Protein AF-A0A6L7ZXQ1-F1 (afdb_monomer)

Secondary structure (DSSP, 8-state):
-EEHHHHHHHTT--TT-TT-EEEETTEEPPGGGTTT-EE-TT--EEEE------

pLDDT: mean 90.97, std 11.33, range [45.25, 97.62]

Solvent-accessible surface area (backbone atoms only — not comparable to full-atom values): 3451 Å² total; per-residue (Å²): 126,53,20,53,42,55,52,33,53,77,69,70,40,69,84,81,50,84,65,64,47,41,24,51,71,89,40,74,55,58,76,90,45,26,76,73,41,66,56,59,94,85,66,49,75,48,78,48,64,74,77,88,80,130

Sequence (54 aa):
AATVRTLLDEQGIDAEARGVAVAVNAAVVPRRDWTDRALGAGDAVEIVKPFRGG

Foldseek 3Di:
DQFLVNVCVVVVHPLPDPAKWKDWQNHTDPSVCRVVHDDDVPIDMDIDHDDPDD

Radius of gyration: 11.12 Å; Cα contacts (8 Å, |Δi|>4): 68; chains: 1; bounding box: 37×22×21 Å
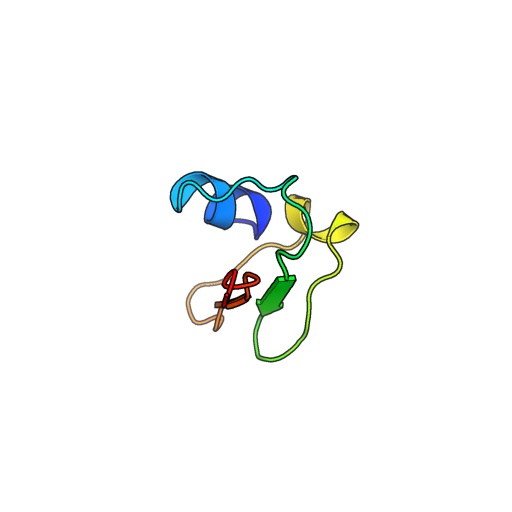
Structure (mmCIF, N/CA/C/O backbone):
data_AF-A0A6L7ZXQ1-F1
#
_entry.id   AF-A0A6L7ZXQ1-F1
#
loop_
_atom_site.group_PDB
_atom_site.id
_atom_site.type_symbol
_atom_site.label_atom_id
_atom_site.label_alt_id
_atom_site.label_comp_id
_atom_site.label_asym_id
_atom_site.label_entity_id
_atom_site.label_seq_id
_atom_site.pdbx_PDB_ins_code
_atom_site.Cartn_x
_atom_site.Cartn_y
_atom_site.Cartn_z
_atom_site.occupancy
_atom_site.B_iso_or_equiv
_atom_site.auth_seq_id
_atom_site.auth_comp_id
_atom_site.auth_asym_id
_atom_site.auth_atom_id
_atom_site.pdbx_PDB_model_num
ATOM 1 N N . ALA A 1 1 ? -11.425 2.252 7.349 1.00 61.94 1 ALA A N 1
ATOM 2 C CA . ALA A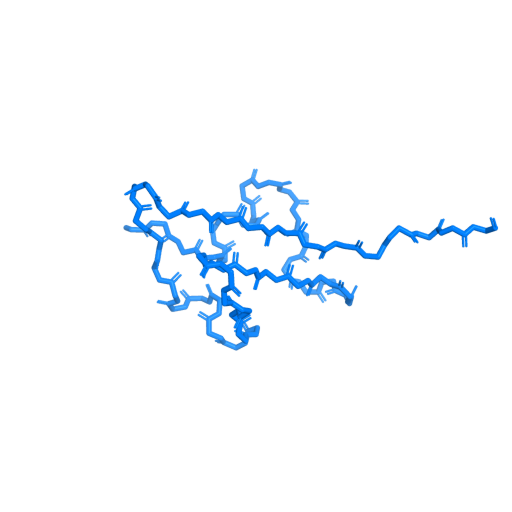 1 1 ? -10.358 1.257 7.130 1.00 61.94 1 ALA A CA 1
ATOM 3 C C . ALA A 1 1 ? -9.160 1.999 6.563 1.00 61.94 1 ALA A C 1
ATOM 5 O O . ALA A 1 1 ? -9.371 2.801 5.662 1.00 61.94 1 ALA A O 1
ATOM 6 N N . ALA A 1 2 ? -7.960 1.808 7.114 1.00 89.81 2 ALA A N 1
ATOM 7 C CA . ALA A 1 2 ? -6.750 2.373 6.518 1.00 89.81 2 ALA A CA 1
ATOM 8 C C . ALA A 1 2 ? -6.434 1.602 5.232 1.00 89.81 2 ALA A C 1
ATOM 10 O O . ALA A 1 2 ? -6.681 0.400 5.174 1.00 89.81 2 ALA A O 1
ATOM 11 N N . THR A 1 3 ? -5.937 2.267 4.197 1.00 97.12 3 THR A N 1
ATOM 12 C CA . THR A 1 3 ? -5.471 1.608 2.968 1.00 97.12 3 THR A CA 1
ATOM 13 C C . THR A 1 3 ? -3.962 1.748 2.857 1.00 97.12 3 THR A C 1
ATOM 15 O O . THR A 1 3 ? -3.350 2.527 3.592 1.00 97.12 3 THR A O 1
ATOM 18 N N . VAL A 1 4 ? -3.344 1.017 1.926 1.00 96.75 4 VAL A N 1
ATOM 19 C CA . VAL A 1 4 ? -1.918 1.215 1.618 1.00 96.75 4 VAL A CA 1
ATOM 20 C C . VAL A 1 4 ? -1.643 2.678 1.256 1.00 96.75 4 VAL A C 1
ATOM 22 O O . VAL A 1 4 ? -0.616 3.223 1.656 1.00 96.75 4 VAL A O 1
ATOM 25 N N 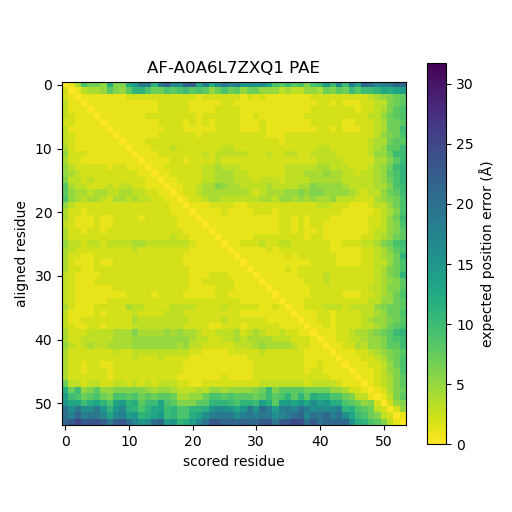. ARG A 1 5 ? -2.572 3.337 0.549 1.00 96.75 5 ARG A N 1
ATOM 26 C CA . ARG A 1 5 ? -2.458 4.754 0.197 1.00 96.75 5 ARG A CA 1
ATOM 27 C C . ARG A 1 5 ? -2.373 5.655 1.418 1.00 96.75 5 ARG A C 1
ATOM 29 O O . ARG A 1 5 ? -1.389 6.372 1.560 1.00 96.75 5 ARG A O 1
ATOM 36 N N . THR A 1 6 ? -3.355 5.555 2.308 1.00 96.25 6 THR A N 1
ATOM 37 C CA . THR A 1 6 ? -3.403 6.368 3.526 1.00 96.25 6 THR A CA 1
ATOM 38 C C . THR A 1 6 ? -2.197 6.113 4.427 1.00 96.25 6 THR A C 1
ATOM 40 O O . THR A 1 6 ? -1.622 7.066 4.937 1.00 96.25 6 THR A O 1
ATOM 43 N N . LEU A 1 7 ? -1.750 4.856 4.552 1.00 95.19 7 LEU A N 1
ATOM 44 C CA . LEU A 1 7 ? -0.552 4.525 5.326 1.00 95.19 7 LEU A CA 1
ATOM 45 C C . LEU A 1 7 ? 0.691 5.245 4.786 1.00 95.19 7 LEU A C 1
ATOM 47 O O . LEU A 1 7 ? 1.470 5.796 5.555 1.00 95.19 7 LEU A O 1
ATOM 51 N N . LEU A 1 8 ? 0.908 5.233 3.469 1.00 95.12 8 LEU A N 1
ATOM 52 C CA . LEU A 1 8 ? 2.061 5.910 2.873 1.00 95.12 8 LEU A CA 1
ATOM 53 C C . LEU A 1 8 ? 2.014 7.424 3.119 1.00 95.12 8 LEU A C 1
ATOM 55 O O . LEU A 1 8 ? 3.044 8.002 3.466 1.00 95.12 8 LEU A O 1
ATOM 59 N N . ASP A 1 9 ? 0.834 8.035 3.008 1.00 95.19 9 ASP A N 1
ATOM 60 C CA . ASP A 1 9 ? 0.642 9.468 3.238 1.00 95.19 9 ASP A CA 1
ATOM 61 C C . ASP A 1 9 ? 0.918 9.835 4.711 1.00 95.19 9 ASP A C 1
ATOM 63 O O . ASP A 1 9 ? 1.640 10.793 4.986 1.00 95.19 9 ASP A O 1
ATOM 67 N N . GLU A 1 10 ? 0.440 9.024 5.663 1.00 94.62 10 GLU A N 1
ATOM 68 C CA . GLU A 1 10 ? 0.716 9.169 7.104 1.00 94.62 10 GLU A CA 1
ATOM 69 C C . GLU A 1 10 ? 2.211 9.048 7.438 1.00 94.62 10 GLU A C 1
ATOM 71 O O . GLU A 1 10 ? 2.707 9.705 8.351 1.00 94.62 10 GLU A O 1
ATOM 76 N N . GLN A 1 11 ? 2.945 8.227 6.683 1.00 92.88 11 GLN A N 1
ATOM 77 C CA . GLN A 1 11 ? 4.398 8.076 6.805 1.00 92.88 11 GLN A CA 1
ATOM 78 C C . GLN A 1 11 ? 5.186 9.148 6.023 1.00 92.88 11 GLN A C 1
ATOM 80 O O . GLN A 1 11 ? 6.418 9.091 5.975 1.00 92.88 11 GLN A O 1
ATOM 85 N N . GLY A 1 12 ? 4.506 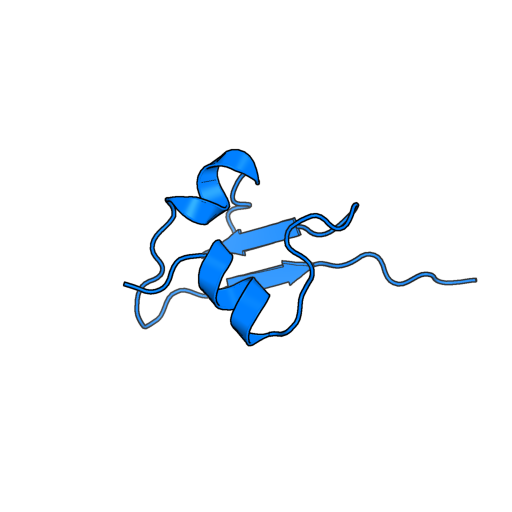10.105 5.379 1.00 94.00 12 GLY A N 1
ATOM 86 C CA . GLY A 1 12 ? 5.133 11.150 4.562 1.00 94.00 12 GLY A CA 1
ATOM 87 C C . GLY A 1 12 ? 5.844 10.608 3.319 1.00 94.00 12 GLY A C 1
ATOM 88 O O . GLY A 1 12 ? 6.826 11.184 2.848 1.00 94.00 12 GLY A O 1
ATOM 89 N N . ILE A 1 13 ? 5.405 9.456 2.814 1.00 92.88 13 ILE A N 1
ATOM 90 C CA . ILE A 1 13 ? 5.995 8.780 1.664 1.00 92.88 13 ILE A CA 1
ATOM 91 C C . ILE A 1 13 ? 5.191 9.156 0.437 1.00 92.88 13 ILE A C 1
ATOM 93 O O . ILE A 1 13 ? 4.014 8.820 0.345 1.00 92.88 13 ILE A O 1
ATOM 97 N N . ASP A 1 14 ? 5.852 9.786 -0.532 1.00 92.31 14 ASP A N 1
ATOM 98 C CA . ASP A 1 14 ? 5.227 10.077 -1.813 1.00 92.31 14 ASP A CA 1
ATOM 99 C C . ASP A 1 14 ? 4.799 8.771 -2.495 1.00 92.31 14 ASP A C 1
ATOM 101 O O . ASP A 1 14 ? 5.615 7.991 -2.999 1.00 92.31 14 ASP A O 1
ATOM 105 N N . ALA A 1 15 ? 3.482 8.572 -2.488 1.00 91.44 15 ALA A N 1
ATOM 106 C CA . ALA A 1 15 ? 2.742 7.578 -3.236 1.00 91.44 15 ALA A CA 1
ATOM 107 C C . ALA A 1 15 ? 3.248 7.430 -4.656 1.00 91.44 15 ALA A C 1
ATOM 109 O O . ALA A 1 15 ? 3.298 6.311 -5.159 1.00 91.44 15 ALA A O 1
ATOM 110 N N . GLU A 1 16 ? 3.593 8.565 -5.272 1.00 90.50 16 GLU A N 1
ATOM 111 C CA . GLU A 1 16 ? 3.907 8.679 -6.672 1.00 90.50 16 GLU A CA 1
ATOM 112 C C . GLU A 1 16 ? 5.402 8.535 -6.992 1.00 90.50 16 GLU A C 1
ATOM 114 O O . GLU A 1 16 ? 5.789 8.345 -8.154 1.00 90.50 16 GLU A O 1
ATOM 119 N N . ALA A 1 17 ? 6.249 8.464 -5.964 1.00 89.31 17 ALA A N 1
ATOM 120 C CA . ALA A 1 17 ? 7.678 8.286 -6.137 1.00 89.31 17 ALA A CA 1
ATOM 121 C C . ALA A 1 17 ? 8.000 6.981 -6.878 1.00 89.31 17 ALA A C 1
ATOM 123 O O . ALA A 1 17 ? 7.406 5.913 -6.664 1.00 89.31 17 ALA A O 1
ATOM 124 N N . ARG A 1 18 ? 8.982 7.069 -7.778 1.00 88.38 18 ARG A N 1
ATOM 125 C CA . ARG A 1 18 ? 9.514 5.900 -8.480 1.00 88.38 18 ARG A CA 1
ATOM 126 C C . ARG A 1 18 ? 10.326 5.044 -7.513 1.00 88.38 18 ARG A C 1
ATOM 128 O O . ARG A 1 18 ? 11.073 5.562 -6.688 1.00 88.38 18 ARG A O 1
ATOM 135 N N . GLY A 1 19 ? 10.212 3.728 -7.669 1.00 89.56 19 GLY A N 1
ATOM 136 C CA . GLY A 1 19 ? 10.997 2.757 -6.908 1.00 89.56 19 GLY A CA 1
ATOM 137 C C . GLY A 1 19 ? 10.468 2.444 -5.507 1.00 89.56 19 GLY A C 1
ATOM 138 O O . GLY A 1 19 ? 11.092 1.655 -4.808 1.00 89.56 19 GLY A O 1
ATOM 139 N N . VAL A 1 20 ? 9.328 3.010 -5.101 1.00 93.62 20 VAL A N 1
ATOM 140 C CA . VAL A 1 20 ? 8.622 2.567 -3.891 1.00 93.62 20 VAL A CA 1
ATOM 141 C C . VAL A 1 20 ? 7.846 1.290 -4.207 1.00 93.62 20 VAL A C 1
ATOM 143 O O . VAL A 1 20 ? 7.072 1.255 -5.164 1.00 93.62 20 VAL A O 1
ATOM 146 N N . ALA A 1 21 ? 8.027 0.262 -3.385 1.00 95.06 21 ALA A N 1
ATOM 147 C CA . ALA A 1 21 ? 7.235 -0.961 -3.405 1.00 95.06 21 ALA A CA 1
ATOM 148 C C . ALA A 1 21 ? 6.661 -1.226 -2.010 1.00 95.06 21 ALA A C 1
ATOM 150 O O . ALA A 1 21 ? 7.302 -0.929 -1.003 1.00 95.06 21 ALA A O 1
ATOM 151 N N . VAL A 1 22 ? 5.454 -1.786 -1.957 1.00 96.75 22 VAL A N 1
ATOM 152 C CA . VAL A 1 22 ? 4.782 -2.142 -0.704 1.00 96.75 22 VAL A CA 1
ATOM 153 C C . VAL A 1 22 ? 4.378 -3.603 -0.767 1.00 96.75 22 VAL A C 1
ATOM 155 O O . VAL A 1 22 ? 3.765 -4.028 -1.748 1.00 96.75 22 VAL A O 1
ATOM 158 N N . ALA A 1 23 ? 4.698 -4.353 0.279 1.00 97.62 23 ALA A N 1
ATOM 159 C CA . ALA A 1 23 ? 4.209 -5.702 0.498 1.00 97.62 23 ALA A CA 1
ATOM 160 C C . ALA A 1 23 ? 3.323 -5.754 1.744 1.00 97.62 23 ALA A C 1
ATOM 162 O O . ALA A 1 23 ? 3.594 -5.085 2.738 1.00 97.62 23 ALA A O 1
ATOM 163 N N . VAL A 1 24 ? 2.260 -6.552 1.676 1.00 97.50 24 VAL A N 1
ATOM 164 C CA . VAL A 1 24 ? 1.361 -6.847 2.795 1.00 97.50 24 VAL A CA 1
ATOM 165 C C . VAL A 1 24 ? 1.367 -8.354 2.995 1.00 97.50 24 VAL A C 1
ATOM 167 O O . VAL A 1 24 ? 1.031 -9.092 2.069 1.00 97.50 24 VAL A O 1
ATOM 170 N N . ASN A 1 25 ? 1.768 -8.817 4.177 1.00 96.94 25 ASN A N 1
ATOM 171 C CA . ASN A 1 25 ? 1.932 -10.236 4.507 1.00 96.94 25 ASN A CA 1
ATOM 172 C C . ASN A 1 25 ? 2.804 -10.970 3.469 1.00 96.94 25 ASN A C 1
ATOM 174 O O . ASN A 1 25 ? 2.395 -11.977 2.894 1.00 96.94 25 ASN A O 1
ATOM 178 N N . ALA A 1 26 ? 3.989 -10.411 3.190 1.00 96.06 26 ALA A N 1
ATOM 179 C CA . ALA A 1 26 ? 4.958 -10.882 2.192 1.00 96.06 26 ALA A CA 1
ATOM 180 C C . ALA A 1 26 ? 4.481 -10.878 0.719 1.00 96.06 26 ALA A C 1
ATOM 182 O O . ALA A 1 26 ? 5.224 -11.300 -0.168 1.00 96.06 26 ALA A O 1
ATOM 183 N N . ALA A 1 27 ? 3.283 -10.363 0.422 1.00 97.19 27 ALA A N 1
ATOM 184 C CA . ALA A 1 27 ? 2.776 -10.228 -0.941 1.00 97.19 27 ALA A CA 1
ATOM 185 C C . ALA A 1 27 ? 2.865 -8.775 -1.422 1.00 97.19 27 ALA A C 1
ATOM 187 O O . ALA A 1 27 ? 2.248 -7.880 -0.842 1.00 97.19 27 ALA A O 1
ATOM 188 N N . VAL A 1 28 ? 3.606 -8.534 -2.507 1.00 96.75 28 VAL A N 1
ATOM 189 C CA . VAL A 1 28 ? 3.695 -7.204 -3.130 1.00 96.75 28 VAL A CA 1
ATOM 190 C C . VAL A 1 28 ? 2.317 -6.772 -3.626 1.00 96.75 28 VAL A C 1
ATOM 192 O O . VAL A 1 28 ? 1.686 -7.468 -4.420 1.00 96.75 28 VAL A O 1
ATOM 195 N N . VAL A 1 29 ? 1.868 -5.598 -3.188 1.00 97.00 29 VAL A N 1
ATOM 196 C CA . VAL A 1 29 ? 0.612 -4.999 -3.638 1.00 97.00 29 VAL A CA 1
ATOM 197 C C . VAL A 1 29 ? 0.901 -4.145 -4.874 1.00 97.00 29 VAL A C 1
ATOM 199 O O . VAL A 1 29 ? 1.711 -3.215 -4.785 1.00 97.00 29 VAL A O 1
ATOM 202 N N . PRO A 1 30 ? 0.265 -4.408 -6.031 1.00 96.75 30 PRO A N 1
ATOM 203 C CA . PRO A 1 30 ? 0.401 -3.560 -7.206 1.00 96.75 30 PRO A CA 1
ATOM 204 C C . PRO A 1 30 ? -0.034 -2.128 -6.901 1.00 96.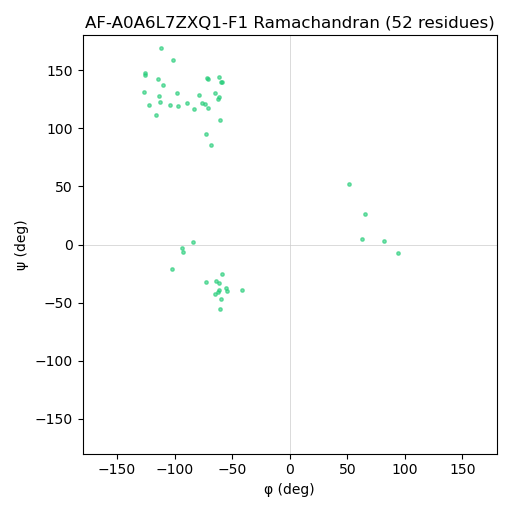75 30 PRO A C 1
ATOM 206 O O . PRO A 1 30 ? -1.051 -1.901 -6.253 1.00 96.75 30 PRO A O 1
ATOM 209 N N . ARG A 1 31 ? 0.705 -1.147 -7.422 1.00 95.88 31 ARG A N 1
ATOM 210 C CA . ARG A 1 31 ? 0.471 0.272 -7.121 1.00 95.88 31 ARG A CA 1
ATOM 211 C C . ARG A 1 31 ? -0.956 0.752 -7.390 1.00 95.88 31 ARG A C 1
ATOM 213 O O . ARG A 1 31 ? -1.502 1.515 -6.602 1.00 95.88 31 ARG A O 1
ATOM 220 N N . ARG A 1 32 ? -1.559 0.287 -8.489 1.00 96.12 32 ARG A N 1
ATOM 221 C CA . ARG A 1 32 ? -2.952 0.597 -8.857 1.00 96.12 32 ARG A CA 1
ATOM 222 C C . ARG A 1 32 ? -3.964 0.172 -7.785 1.00 96.12 32 ARG A C 1
ATOM 224 O O . ARG A 1 32 ? -5.009 0.791 -7.682 1.00 96.12 32 ARG A O 1
ATOM 231 N N . ASP A 1 33 ? -3.620 -0.825 -6.972 1.00 97.38 33 ASP A N 1
ATOM 232 C CA . ASP A 1 33 ? -4.494 -1.383 -5.946 1.00 97.38 33 ASP A CA 1
ATOM 233 C C . ASP A 1 33 ? -4.250 -0.699 -4.583 1.00 97.38 33 ASP A C 1
ATOM 235 O O . ASP A 1 33 ? -4.935 -0.998 -3.612 1.00 97.38 33 ASP A O 1
ATOM 239 N N . TRP A 1 34 ? -3.285 0.227 -4.462 1.00 96.31 34 TRP A N 1
ATOM 240 C CA . TRP A 1 34 ? -2.926 0.857 -3.180 1.00 96.31 34 TRP A CA 1
ATOM 241 C C . TRP A 1 34 ? -4.053 1.697 -2.574 1.00 96.31 34 TRP A C 1
ATOM 243 O O . TRP A 1 34 ? -4.160 1.785 -1.350 1.00 96.31 34 TRP A O 1
ATOM 253 N N . THR A 1 35 ? -4.890 2.303 -3.415 1.00 96.88 35 THR A N 1
ATOM 254 C CA . THR A 1 35 ? -6.043 3.096 -2.970 1.00 96.88 35 THR A CA 1
ATOM 255 C C . THR A 1 35 ? -7.160 2.211 -2.419 1.00 96.88 35 THR A C 1
ATOM 257 O O . THR A 1 35 ? -7.817 2.611 -1.464 1.00 96.88 35 THR A O 1
ATOM 260 N N . ASP A 1 36 ? -7.314 0.995 -2.951 1.00 96.31 36 ASP A N 1
ATOM 261 C CA . ASP A 1 36 ? -8.432 0.097 -2.631 1.00 96.31 36 ASP A CA 1
ATOM 262 C C . ASP A 1 36 ? -8.049 -1.021 -1.649 1.00 96.31 36 ASP A C 1
ATOM 264 O O . ASP A 1 36 ? -8.904 -1.594 -0.967 1.00 96.31 36 ASP A O 1
ATOM 268 N N . ARG A 1 37 ? -6.754 -1.343 -1.532 1.00 95.94 37 ARG A N 1
ATOM 269 C CA . ARG A 1 37 ? -6.261 -2.378 -0.622 1.00 95.94 37 ARG A CA 1
ATOM 270 C C . ARG A 1 37 ? -6.342 -1.890 0.822 1.00 95.94 37 ARG A C 1
ATOM 272 O O . ARG A 1 37 ? -5.423 -1.248 1.332 1.00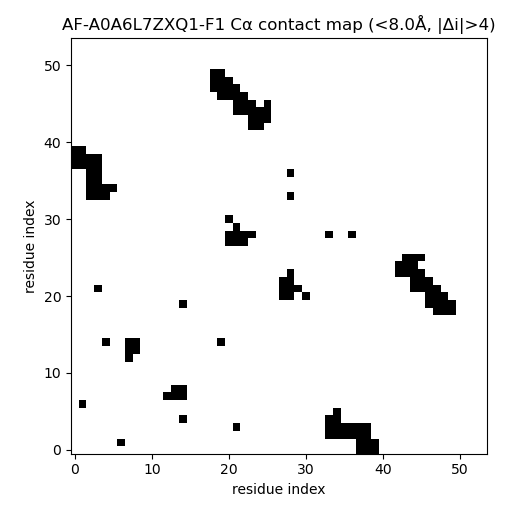 95.94 37 ARG A O 1
ATOM 279 N N . ALA A 1 38 ? -7.439 -2.247 1.483 1.00 96.38 38 ALA A N 1
ATOM 280 C CA . ALA A 1 38 ? -7.631 -2.059 2.918 1.00 96.38 38 ALA A CA 1
ATOM 281 C C . ALA A 1 38 ? -6.579 -2.834 3.726 1.00 96.38 38 ALA A C 1
ATOM 283 O O . ALA A 1 38 ? -6.212 -3.939 3.344 1.00 96.38 38 ALA A O 1
ATOM 284 N N . LEU A 1 39 ? -6.132 -2.274 4.843 1.00 96.31 39 LEU A N 1
ATOM 285 C CA . LEU A 1 39 ? -5.226 -2.880 5.813 1.00 96.31 39 LEU A CA 1
ATOM 286 C C . LEU A 1 39 ? -5.990 -3.181 7.105 1.00 96.31 39 LEU A C 1
ATOM 288 O O . LEU A 1 39 ? -6.802 -2.370 7.566 1.00 96.31 39 LEU A O 1
ATOM 292 N N . GLY A 1 40 ? -5.737 -4.357 7.670 1.00 94.88 40 GLY A N 1
ATOM 293 C CA . GLY A 1 40 ? -6.287 -4.799 8.945 1.00 94.88 40 GLY A CA 1
ATOM 294 C C . GLY A 1 40 ? -5.289 -4.665 10.093 1.00 94.88 40 GLY A C 1
ATOM 295 O O . GLY A 1 40 ? -4.076 -4.639 9.896 1.00 94.88 40 GLY A O 1
ATOM 296 N N . ALA A 1 41 ? -5.802 -4.625 11.324 1.00 91.12 41 ALA A N 1
ATOM 297 C CA . ALA A 1 41 ? -4.954 -4.783 12.499 1.00 91.12 41 ALA A CA 1
ATOM 298 C C . ALA A 1 41 ? -4.281 -6.167 12.461 1.00 91.12 41 ALA A C 1
ATOM 300 O O . ALA A 1 41 ? -4.964 -7.180 12.322 1.00 91.12 41 ALA A O 1
ATOM 301 N N . GLY A 1 42 ? -2.952 -6.195 12.581 1.00 94.00 42 GLY A N 1
ATOM 302 C CA . GLY A 1 42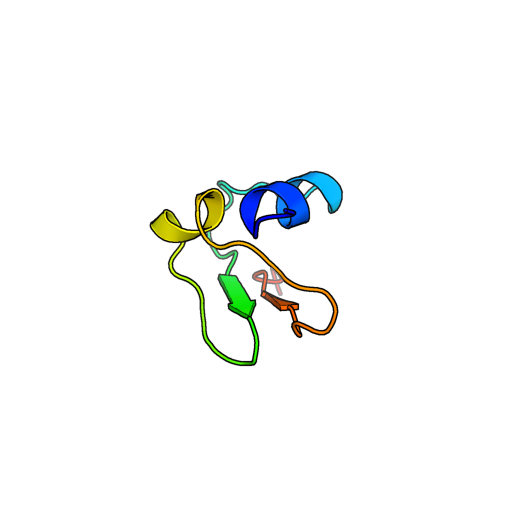 ? -2.152 -7.420 12.495 1.00 94.00 42 GLY A CA 1
ATOM 303 C C . GLY A 1 42 ? -1.582 -7.731 11.107 1.00 94.00 42 GLY A C 1
ATOM 304 O O . GLY A 1 42 ? -0.754 -8.632 11.015 1.00 94.00 42 GLY A O 1
ATOM 305 N N . ASP A 1 43 ? -1.953 -6.987 10.057 1.00 96.12 43 ASP A N 1
ATOM 306 C CA . ASP A 1 43 ? -1.268 -7.091 8.763 1.00 96.12 43 ASP A CA 1
ATOM 307 C C . ASP A 1 43 ? 0.188 -6.614 8.897 1.00 96.12 43 ASP A C 1
ATOM 309 O O . ASP A 1 43 ? 0.462 -5.523 9.406 1.00 96.12 43 ASP A O 1
ATOM 313 N N . ALA A 1 44 ? 1.129 -7.416 8.401 1.00 96.75 44 ALA A N 1
ATOM 314 C CA . ALA A 1 44 ? 2.529 -7.027 8.297 1.00 96.75 44 ALA A CA 1
ATOM 315 C C . ALA A 1 44 ? 2.732 -6.222 7.011 1.00 96.75 44 ALA A C 1
ATOM 317 O O . ALA A 1 44 ? 2.541 -6.752 5.915 1.00 96.75 44 ALA A O 1
ATOM 318 N N . VAL A 1 45 ? 3.116 -4.950 7.135 1.00 96.56 45 VAL A N 1
ATOM 319 C CA . VAL A 1 45 ? 3.355 -4.073 5.982 1.00 96.56 45 VAL A CA 1
ATOM 320 C C . VAL A 1 45 ? 4.831 -3.726 5.878 1.00 96.56 45 VAL A C 1
ATOM 322 O O . VAL A 1 45 ? 5.413 -3.148 6.793 1.00 96.56 45 VAL A O 1
ATOM 325 N N . GLU A 1 46 ? 5.422 -4.045 4.733 1.00 96.88 46 GLU A N 1
ATOM 326 C CA . GLU A 1 46 ? 6.814 -3.749 4.411 1.00 96.88 46 GLU A CA 1
ATOM 327 C C . GLU A 1 46 ? 6.868 -2.732 3.273 1.00 96.88 46 GLU A C 1
ATOM 329 O O . GLU A 1 46 ? 6.250 -2.919 2.222 1.00 96.88 46 GLU A O 1
ATOM 334 N N . ILE A 1 47 ? 7.616 -1.646 3.472 1.00 94.88 47 ILE A N 1
ATOM 335 C CA . ILE A 1 47 ? 7.773 -0.579 2.481 1.00 94.88 47 ILE A CA 1
ATOM 336 C C . ILE A 1 47 ? 9.236 -0.537 2.052 1.00 94.88 47 ILE A C 1
ATOM 338 O O . ILE A 1 47 ? 10.114 -0.151 2.824 1.00 94.88 47 ILE A O 1
ATOM 342 N N . VAL A 1 48 ? 9.496 -0.9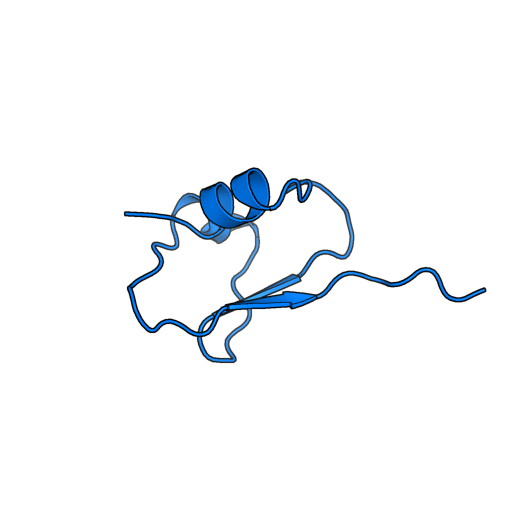08 0.801 1.00 92.31 48 VAL A N 1
ATOM 343 C CA . VAL A 1 48 ? 10.830 -0.889 0.200 1.00 92.31 48 VAL A CA 1
ATOM 344 C C . VAL A 1 48 ? 10.988 0.388 -0.612 1.00 92.31 48 VAL A C 1
ATOM 346 O O . VAL A 1 48 ? 10.138 0.729 -1.436 1.00 92.31 48 VAL A O 1
ATOM 349 N N . LYS A 1 49 ? 12.096 1.095 -0.391 1.00 86.38 49 LYS A N 1
ATOM 350 C CA . LYS A 1 49 ? 12.494 2.271 -1.170 1.00 86.38 49 LYS A CA 1
ATOM 351 C C . LYS A 1 49 ? 13.912 2.060 -1.691 1.00 86.38 49 LYS A C 1
ATOM 353 O O . LYS A 1 49 ? 14.716 1.441 -0.991 1.00 86.38 49 LYS A O 1
ATOM 358 N N . PRO A 1 50 ? 14.269 2.591 -2.869 1.00 72.38 50 PRO A N 1
ATOM 359 C CA . PRO A 1 50 ? 15.639 2.532 -3.334 1.00 72.38 50 PRO A CA 1
ATOM 360 C C . PRO A 1 50 ? 16.455 3.480 -2.457 1.00 72.38 50 PRO A C 1
ATOM 362 O O . PRO A 1 50 ? 16.219 4.690 -2.458 1.00 72.38 50 PRO A O 1
ATOM 365 N N . PHE A 1 51 ? 17.426 2.952 -1.719 1.00 70.12 51 PHE A N 1
ATOM 366 C CA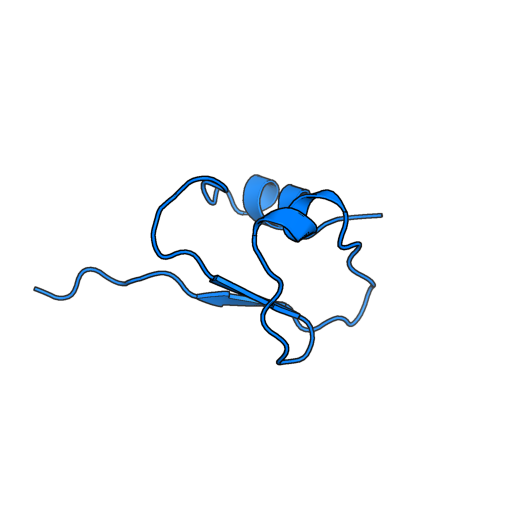 . PHE A 1 51 ? 18.476 3.791 -1.161 1.00 70.12 51 PHE A CA 1
ATOM 367 C C . PHE A 1 51 ? 19.435 4.131 -2.301 1.00 70.12 51 PHE A C 1
ATOM 369 O O . PHE A 1 51 ? 19.969 3.241 -2.962 1.00 70.12 51 PHE A O 1
ATOM 376 N N . ARG A 1 52 ? 19.622 5.425 -2.577 1.00 61.06 52 ARG A N 1
ATOM 377 C CA . ARG A 1 52 ? 20.667 5.900 -3.492 1.00 61.06 52 ARG A CA 1
ATOM 378 C C . ARG A 1 52 ? 22.024 5.648 -2.828 1.00 61.06 52 ARG A C 1
ATOM 380 O O . ARG A 1 52 ? 22.530 6.519 -2.134 1.00 61.06 52 ARG A O 1
ATOM 387 N N . GLY A 1 53 ? 22.564 4.443 -2.991 1.00 55.09 53 GLY A N 1
ATOM 388 C CA . GLY A 1 53 ? 23.976 4.162 -2.742 1.00 55.09 53 GLY A CA 1
ATOM 389 C C . GLY A 1 53 ? 24.799 4.760 -3.879 1.00 55.09 53 GLY A C 1
ATOM 390 O O . GLY A 1 53 ? 24.526 4.461 -5.043 1.00 55.09 53 GLY A O 1
ATOM 391 N N . GLY A 1 54 ? 25.720 5.659 -3.538 1.00 45.25 54 GLY A N 1
ATOM 392 C CA . GLY A 1 54 ? 26.821 6.079 -4.406 1.00 45.25 54 GLY A CA 1
ATOM 393 C C . GLY A 1 54 ? 28.046 5.223 -4.140 1.00 45.25 54 GLY A C 1
ATOM 394 O O . GLY A 1 54 ? 28.184 4.776 -2.978 1.00 45.25 54 GLY A O 1
#

Nearest PDB structures (foldseek):
  1zud-assembly1_4  TM=8.435E-01  e=1.387E-03  Escherichia coli K-12
  2lek-assembly1_A  TM=7.883E-01  e=4.744E-03  Rhodopseudomonas palustris
  3cwi-assembly1_A  TM=8.184E-01  e=1.415E-02  Geobacter metallireducens GS-15
  2htm-assembly3_H  TM=7.493E-01  e=5.823E-03  Thermus thermophilus
  1tyg-assembly1_G-2  TM=8.229E-01  e=1.899E-01  Bacillus subtilis

Mean predicted aligned error: 3.65 Å